Protein AF-A0A6L2KYE9-F1 (afdb_monomer_lite)

Organism: Tanacetum cinerariifolium (NCBI:txid118510)

Foldseek 3Di:
DDDDDDAQWDPAQAVVVVVVVVVPDPDPDDQWDPPPPPDDDDPPDQDPTFKAKQPFEDAPPDDADHSHCPRVDTWGWDPDDDDDDPDPPPKDKTKTKDWDDPVNCVRPVWTKIWIWMWIQDPVRDTDIDIDMDGPDPVPDDDHGDIDINGGTDDPDDD

Radius of gyration: 16.95 Å; chains: 1; bounding box: 44×28×52 Å

Sequence (158 aa):
MALNRRLEHVRKSSVWKLIDKFDGKSTDEHLMFDKMSKAIFNPPKPIRDGILIIFPQFSSLGPLQSHGFARNRFWTIEIDPTPFTPNVSNSIFVDLILKSTEEDLKIWPHRFEYRLRITLGPKGELMLTSRIINADTDGKLFTFTFTHHIYFSVSNIR

pLDDT: mean 72.92, std 22.35, range [28.08, 96.25]

Secondary structure (DSSP, 8-state):
----SS-S-B-SS-THHHHHHHH----S--SB--TTTT----TTSPP-SSEEEEBS--TTSSSSSTTBSGGGS-BEEESSPPP-SS--TT-EEEEEEEE--HHHHHHS---EEEEEEEEE-TTS-EEEEEEEEE--SS--------EEEE-B--S---

InterPro domains:
  IPR008183 Aldose 1-/Glucose-6-phosphate 1-epimerase [PF01263] (32-155)
  IPR011013 Galactose mutarotase-like domain superfamily [SSF74650] (37-157)
  IPR014718 Glycoside hydrolase-type carbohydrate-binding [G3DSA:2.70.98.10] (15-158)

Structure (mmCIF, N/CA/C/O backbone):
data_AF-A0A6L2KYE9-F1
#
_entry.id   AF-A0A6L2KYE9-F1
#
loop_
_atom_site.group_PDB
_atom_site.id
_atom_site.type_symbol
_atom_site.label_atom_id
_atom_site.label_alt_id
_atom_site.label_comp_id
_atom_site.label_asym_id
_atom_site.label_entity_id
_atom_site.label_seq_id
_atom_site.pdbx_PDB_ins_code
_atom_site.Cartn_x
_atom_site.Cartn_y
_atom_site.Cartn_z
_atom_site.occupancy
_atom_site.B_iso_or_equiv
_atom_site.auth_seq_id
_atom_site.auth_comp_id
_atom_site.auth_asym_id
_atom_site.auth_atom_id
_atom_site.pdbx_PDB_mo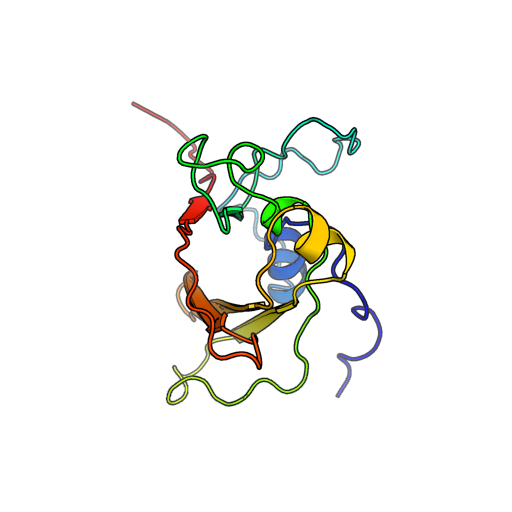del_num
ATOM 1 N N . MET A 1 1 ? 25.991 14.224 -8.720 1.00 32.50 1 MET A N 1
ATOM 2 C CA . MET A 1 1 ? 25.474 14.829 -7.472 1.00 32.50 1 MET A CA 1
ATOM 3 C C . MET A 1 1 ? 24.570 16.017 -7.820 1.00 32.50 1 MET A C 1
ATOM 5 O O . MET A 1 1 ? 24.990 17.154 -7.689 1.00 32.50 1 MET A O 1
ATOM 9 N N . ALA A 1 2 ? 23.359 15.757 -8.330 1.00 29.61 2 ALA A N 1
ATOM 10 C CA . ALA A 1 2 ? 22.326 16.777 -8.564 1.00 29.61 2 ALA A CA 1
ATOM 11 C C . ALA A 1 2 ? 20.965 16.097 -8.823 1.00 29.61 2 ALA A C 1
ATOM 13 O O . ALA A 1 2 ? 20.448 16.113 -9.931 1.00 29.61 2 ALA A O 1
ATOM 14 N N . LEU A 1 3 ? 20.409 15.438 -7.806 1.00 28.08 3 LEU A N 1
ATOM 15 C CA . LEU A 1 3 ? 19.025 14.954 -7.827 1.00 28.08 3 LEU A CA 1
ATOM 16 C C . LEU A 1 3 ? 18.430 15.174 -6.438 1.00 28.08 3 LEU A C 1
ATOM 18 O O . LEU A 1 3 ? 18.126 14.234 -5.717 1.00 28.08 3 LEU A O 1
ATOM 22 N N . ASN A 1 4 ? 18.383 16.426 -5.990 1.00 35.62 4 ASN A N 1
ATOM 23 C CA . ASN A 1 4 ? 17.739 16.723 -4.721 1.00 35.62 4 ASN A CA 1
ATOM 24 C C . ASN A 1 4 ? 17.061 18.090 -4.766 1.00 35.62 4 ASN A C 1
ATOM 26 O O . ASN A 1 4 ? 17.633 19.042 -5.294 1.00 35.62 4 ASN A O 1
ATOM 30 N N . ARG A 1 5 ? 15.864 18.154 -4.169 1.00 32.34 5 ARG A N 1
ATOM 31 C CA . ARG A 1 5 ? 14.859 19.241 -4.169 1.00 32.34 5 ARG A CA 1
ATOM 32 C C . ARG A 1 5 ? 13.826 19.200 -5.301 1.00 32.34 5 ARG A C 1
ATOM 34 O O . ARG A 1 5 ? 13.882 20.028 -6.205 1.00 32.34 5 ARG A O 1
ATOM 41 N N . ARG A 1 6 ? 12.814 18.319 -5.189 1.00 33.16 6 ARG A N 1
ATOM 42 C CA . ARG A 1 6 ? 11.402 18.664 -5.526 1.00 33.16 6 ARG A CA 1
ATOM 43 C C . ARG A 1 6 ? 10.321 17.605 -5.226 1.00 33.16 6 ARG A C 1
ATOM 45 O O . ARG A 1 6 ? 9.237 17.694 -5.798 1.00 33.16 6 ARG A O 1
ATOM 52 N N . LEU A 1 7 ? 10.550 16.623 -4.351 1.00 38.91 7 LEU A N 1
ATOM 53 C CA . LEU A 1 7 ? 9.584 15.534 -4.121 1.00 38.91 7 LEU A CA 1
ATOM 54 C C . LEU A 1 7 ? 9.297 15.292 -2.632 1.00 38.91 7 LEU A C 1
ATOM 56 O O . LEU A 1 7 ? 9.389 14.169 -2.163 1.00 38.91 7 LEU A O 1
ATOM 60 N N . GLU A 1 8 ? 8.939 16.330 -1.871 1.00 37.00 8 GLU A N 1
ATOM 61 C CA . GLU A 1 8 ? 8.580 16.126 -0.455 1.00 37.00 8 GLU A CA 1
ATOM 62 C C . GLU A 1 8 ? 7.177 15.525 -0.265 1.00 37.00 8 GLU A C 1
ATOM 64 O O . GLU A 1 8 ? 6.891 14.962 0.783 1.00 37.00 8 GLU A O 1
ATOM 69 N N . HIS A 1 9 ? 6.293 15.591 -1.269 1.00 39.75 9 HIS A N 1
ATOM 70 C CA . HIS A 1 9 ? 4.934 15.043 -1.182 1.00 39.75 9 HIS A CA 1
ATOM 71 C C . HIS A 1 9 ? 4.463 14.524 -2.551 1.00 39.75 9 HIS A C 1
ATOM 73 O O . HIS A 1 9 ? 4.284 15.304 -3.492 1.00 39.75 9 HIS A O 1
ATOM 79 N N . VAL A 1 10 ? 4.212 13.215 -2.683 1.00 45.06 10 VAL A N 1
ATOM 80 C CA . VAL A 1 10 ? 3.608 12.647 -3.901 1.00 45.06 10 VAL A CA 1
ATOM 81 C C . VAL A 1 10 ? 2.100 12.849 -3.844 1.00 45.06 10 VAL A C 1
ATOM 83 O O . VAL A 1 10 ? 1.354 12.144 -3.164 1.00 45.06 10 VAL A O 1
ATOM 86 N N . ARG A 1 11 ? 1.626 13.862 -4.572 1.00 39.81 11 ARG A N 1
ATOM 87 C CA . ARG A 1 11 ? 0.200 14.173 -4.662 1.00 39.81 11 ARG A CA 1
ATOM 88 C C . ARG A 1 11 ? -0.484 13.237 -5.675 1.00 39.81 11 ARG A C 1
ATOM 90 O O . ARG A 1 11 ? -0.372 13.450 -6.876 1.00 39.81 11 ARG A O 1
ATOM 97 N N . LYS A 1 12 ? -1.285 12.306 -5.133 1.00 41.59 12 LYS A N 1
ATOM 98 C CA . LYS A 1 12 ? -2.374 11.506 -5.746 1.00 41.59 12 LYS A CA 1
ATOM 99 C C . LYS A 1 12 ? -1.965 10.328 -6.635 1.00 41.59 12 LYS A C 1
ATOM 101 O O . LYS A 1 12 ? -1.525 10.553 -7.752 1.00 41.59 12 LYS A O 1
ATOM 106 N N . SER A 1 13 ? -2.223 9.121 -6.108 1.00 41.56 13 SER A N 1
ATOM 107 C CA . SER A 1 13 ? -2.579 7.788 -6.670 1.00 41.56 13 SER A CA 1
ATOM 108 C C . SER A 1 13 ? -2.185 7.347 -8.088 1.00 41.56 13 SER A C 1
ATOM 110 O O . SER A 1 13 ? -2.545 6.246 -8.487 1.00 41.56 13 SER A O 1
ATOM 112 N N . SER A 1 14 ? -1.501 8.158 -8.876 1.00 50.09 14 SER A N 1
ATOM 113 C CA . SER A 1 14 ? -1.003 7.803 -10.195 1.00 50.09 14 SER A CA 1
ATOM 114 C C . SER A 1 14 ? 0.479 7.549 -10.001 1.00 50.09 14 SER A C 1
ATOM 116 O O . SER A 1 14 ? 1.293 8.454 -10.165 1.00 50.09 14 SER A O 1
ATOM 118 N N . VAL A 1 15 ? 0.817 6.325 -9.596 1.00 52.97 15 VAL A N 1
ATOM 119 C CA . VAL A 1 15 ? 2.204 5.830 -9.542 1.00 52.97 15 VAL A CA 1
ATOM 120 C C . VAL A 1 15 ? 2.977 6.194 -10.831 1.00 52.97 15 VAL A C 1
ATOM 122 O O . VAL A 1 15 ? 4.165 6.491 -10.782 1.00 52.97 15 VAL A O 1
ATOM 125 N N . TRP A 1 16 ? 2.268 6.325 -11.956 1.00 49.44 16 TRP A N 1
ATOM 126 C CA . TRP A 1 16 ? 2.760 6.771 -13.264 1.00 49.44 16 TRP A CA 1
ATOM 127 C C . TRP A 1 16 ? 3.345 8.177 -13.330 1.00 49.44 16 TRP A C 1
ATOM 129 O O . TRP A 1 16 ? 4.424 8.337 -13.882 1.00 49.44 16 TRP A O 1
ATOM 139 N N . LYS A 1 17 ? 2.754 9.178 -12.659 1.00 46.91 17 LYS A N 1
ATOM 140 C CA . LYS A 1 17 ? 3.366 10.525 -12.601 1.00 46.91 17 LYS A CA 1
ATOM 141 C C . LYS A 1 17 ? 4.740 10.516 -11.923 1.00 46.91 17 LYS A C 1
ATOM 143 O O . LYS A 1 17 ? 5.476 11.501 -12.008 1.00 46.91 17 LYS A O 1
ATOM 148 N N . LEU A 1 18 ? 5.034 9.450 -11.176 1.00 49.44 18 LEU A N 1
ATOM 149 C CA . LEU A 1 18 ? 6.335 9.189 -10.587 1.00 49.44 18 LEU A CA 1
ATOM 150 C C . LEU A 1 18 ? 7.260 8.496 -11.594 1.00 49.44 18 LEU A C 1
ATOM 152 O O . LEU A 1 18 ? 8.380 8.961 -11.762 1.00 49.44 18 LEU A O 1
ATOM 156 N N . ILE A 1 19 ? 6.781 7.457 -12.287 1.00 49.47 19 ILE A N 1
ATOM 157 C CA . ILE A 1 19 ? 7.534 6.704 -13.307 1.00 49.47 19 ILE A CA 1
ATOM 158 C C . ILE A 1 19 ? 8.000 7.608 -14.462 1.00 49.47 19 ILE A C 1
ATOM 160 O O . ILE A 1 19 ? 9.190 7.607 -14.764 1.00 49.47 19 ILE A O 1
ATOM 164 N N . ASP A 1 20 ? 7.135 8.468 -15.012 1.00 45.56 20 ASP A N 1
ATOM 165 C CA . ASP A 1 20 ? 7.506 9.377 -16.118 1.00 45.56 20 ASP A CA 1
ATOM 166 C C . ASP A 1 20 ? 8.624 10.356 -15.725 1.00 45.56 20 ASP A C 1
ATOM 168 O O . ASP A 1 20 ? 9.431 10.788 -16.546 1.00 45.56 20 ASP A O 1
ATOM 172 N N . LYS A 1 21 ? 8.701 10.712 -14.435 1.00 45.84 21 LYS A N 1
ATOM 173 C CA . LYS A 1 21 ? 9.784 11.553 -13.905 1.00 45.84 21 LYS A CA 1
ATOM 174 C C . LYS A 1 21 ? 11.099 10.796 -13.730 1.00 45.84 21 LYS A C 1
ATOM 176 O O . LYS A 1 21 ? 12.136 11.453 -13.672 1.00 45.84 21 LYS A O 1
ATOM 181 N N . PHE A 1 22 ? 11.062 9.470 -13.606 1.00 43.75 22 PHE A N 1
ATOM 182 C CA . PHE A 1 22 ? 12.252 8.630 -13.467 1.00 43.75 22 PHE A CA 1
ATOM 183 C C . PHE A 1 22 ? 12.873 8.252 -14.818 1.00 43.75 22 PHE A C 1
ATOM 185 O O . PHE A 1 22 ? 14.095 8.144 -14.881 1.00 43.75 22 PHE A O 1
ATOM 192 N N . ASP A 1 23 ? 12.081 8.089 -15.882 1.00 44.44 23 ASP A N 1
ATOM 193 C CA . ASP A 1 23 ? 12.589 7.604 -17.178 1.00 44.44 23 ASP A CA 1
ATOM 194 C C . ASP A 1 23 ? 13.377 8.671 -17.969 1.00 44.44 23 ASP A C 1
ATOM 196 O O . ASP A 1 23 ? 14.281 8.357 -18.740 1.00 44.44 23 ASP A O 1
ATOM 200 N N . GLY A 1 24 ? 13.105 9.968 -17.766 1.00 41.59 24 GLY A N 1
ATOM 201 C CA . GLY A 1 24 ? 13.886 11.063 -18.374 1.00 41.59 24 GLY A CA 1
ATOM 202 C C . GLY A 1 24 ? 13.920 11.082 -19.915 1.00 41.59 24 GLY A C 1
ATOM 203 O O . GLY A 1 24 ? 14.571 11.949 -20.501 1.00 41.59 24 GLY A O 1
ATOM 204 N N . LYS A 1 25 ? 13.217 10.159 -20.576 1.00 37.91 25 LYS A N 1
ATOM 205 C CA . LYS A 1 25 ? 13.086 10.021 -22.021 1.00 37.91 25 LYS A CA 1
ATOM 206 C C . LYS A 1 25 ? 11.605 10.023 -22.372 1.00 37.91 25 LYS A C 1
ATOM 208 O O . LYS A 1 25 ? 10.869 9.118 -22.011 1.00 37.91 25 LYS A O 1
ATOM 213 N N . SER A 1 26 ? 11.174 11.042 -23.111 1.00 39.47 26 SER A N 1
ATOM 214 C CA . SER A 1 26 ? 9.925 10.970 -23.863 1.00 39.47 26 SER A CA 1
ATOM 215 C C . SER A 1 26 ? 10.157 10.059 -25.069 1.00 39.47 26 SER A C 1
ATOM 217 O O . SER A 1 26 ? 10.585 10.516 -26.130 1.00 39.47 26 SER A O 1
ATOM 219 N N . THR A 1 27 ? 9.959 8.759 -24.903 1.00 33.72 27 THR A N 1
ATOM 220 C CA . THR A 1 27 ? 9.758 7.862 -26.043 1.00 33.72 27 THR A CA 1
ATOM 221 C C . THR A 1 27 ? 8.279 7.522 -26.101 1.00 33.72 27 THR A C 1
ATOM 223 O O . THR A 1 27 ? 7.715 7.097 -25.100 1.00 33.72 27 THR A O 1
ATOM 226 N N . ASP A 1 28 ? 7.660 7.757 -27.259 1.00 36.97 28 ASP A N 1
ATOM 227 C CA . ASP A 1 28 ? 6.210 7.780 -27.521 1.00 36.97 28 ASP A CA 1
ATOM 228 C C . ASP A 1 28 ? 5.447 6.450 -27.289 1.00 36.97 28 ASP A C 1
ATOM 230 O O . ASP A 1 28 ? 4.304 6.299 -27.721 1.00 36.97 28 ASP A O 1
ATOM 234 N N . GLU A 1 29 ? 6.018 5.483 -26.568 1.00 36.34 29 GLU A N 1
ATOM 235 C CA . GLU A 1 29 ? 5.380 4.212 -26.214 1.00 36.34 29 GLU A CA 1
ATOM 236 C C . GLU A 1 29 ? 4.861 4.248 -24.769 1.00 36.34 29 GLU A C 1
ATOM 238 O O . GLU A 1 29 ? 5.503 3.796 -23.823 1.00 36.34 29 GLU A O 1
ATOM 243 N N . HIS A 1 30 ? 3.659 4.797 -24.588 1.00 44.81 30 HIS A N 1
ATOM 244 C CA . HIS A 1 30 ? 3.006 4.827 -23.280 1.00 44.81 30 HIS A CA 1
ATOM 245 C C . HIS A 1 30 ? 2.398 3.452 -22.957 1.00 44.81 30 HIS A C 1
AT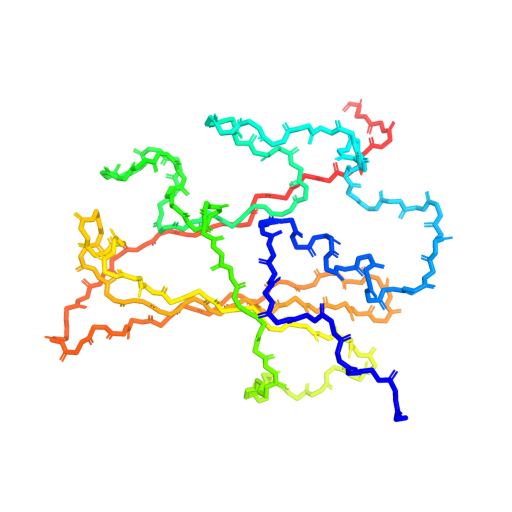OM 247 O O . HIS A 1 30 ? 1.372 3.057 -23.519 1.00 44.81 30 HIS A O 1
ATOM 253 N N . LEU A 1 31 ? 3.018 2.726 -22.018 1.00 41.81 31 LEU A N 1
ATOM 254 C CA . LEU A 1 31 ? 2.540 1.429 -21.506 1.00 41.81 31 LEU A CA 1
ATOM 255 C C . LEU A 1 31 ? 1.151 1.519 -20.839 1.00 41.81 31 LEU A C 1
ATOM 257 O O . LEU A 1 31 ? 0.432 0.520 -20.748 1.00 41.81 31 LEU A O 1
ATOM 261 N N . MET A 1 32 ? 0.747 2.706 -20.374 1.00 47.00 32 MET A N 1
ATOM 262 C CA . MET A 1 32 ? -0.528 2.957 -19.688 1.00 47.00 32 MET A CA 1
ATOM 263 C C . MET A 1 32 ? -1.191 4.239 -20.216 1.00 47.00 32 MET A C 1
ATOM 265 O O . MET A 1 32 ? -0.552 5.024 -20.909 1.00 47.00 32 MET A O 1
ATOM 269 N N . PHE A 1 33 ? -2.501 4.400 -19.999 1.00 38.56 33 PHE A N 1
ATOM 270 C CA . PHE A 1 33 ? -3.270 5.485 -20.618 1.00 38.56 33 PHE A CA 1
ATOM 271 C C . PHE A 1 33 ? -2.715 6.873 -20.245 1.00 38.56 33 PHE A C 1
ATOM 273 O O . PHE A 1 33 ? -2.461 7.178 -19.089 1.00 38.56 33 PHE A O 1
ATOM 280 N N . ASP A 1 34 ? -2.571 7.735 -21.254 1.00 41.84 34 ASP A N 1
ATOM 281 C CA . ASP A 1 34 ? -1.981 9.076 -21.114 1.00 41.84 34 ASP A CA 1
ATOM 282 C C . ASP A 1 34 ? -3.037 10.202 -21.233 1.00 41.84 34 ASP A C 1
ATOM 284 O O . ASP A 1 34 ? -2.774 11.403 -21.332 1.00 41.84 34 ASP A O 1
ATOM 288 N N . LYS A 1 35 ? -4.323 9.824 -21.228 1.00 35.72 35 LYS A N 1
ATOM 289 C CA . LYS A 1 35 ? -5.441 10.696 -21.635 1.00 35.72 35 LYS A CA 1
ATOM 290 C C . LYS A 1 35 ? -5.878 11.707 -20.562 1.00 35.72 35 LYS A C 1
ATOM 292 O O . LYS A 1 35 ? -6.941 12.318 -20.676 1.00 35.72 35 LYS A O 1
ATOM 297 N N . MET A 1 36 ? -5.073 11.907 -19.520 1.00 44.19 36 MET A N 1
ATOM 298 C CA . MET A 1 36 ? -5.437 12.663 -18.319 1.00 44.19 36 MET A CA 1
ATOM 299 C C . MET A 1 36 ? -4.517 13.864 -18.037 1.00 44.19 36 MET A C 1
ATOM 301 O O . MET A 1 36 ? -4.601 14.452 -16.959 1.00 44.19 36 MET A O 1
ATOM 305 N N . SER A 1 37 ? -3.694 14.317 -18.989 1.00 37.72 37 SER A N 1
ATOM 306 C CA . SER A 1 37 ? -2.994 15.613 -18.864 1.00 37.72 37 SER A CA 1
ATOM 307 C C . SER A 1 37 ? -3.956 16.820 -18.826 1.00 37.72 37 SER A C 1
ATOM 309 O O . SER A 1 37 ? -3.553 17.923 -18.458 1.00 37.72 37 SER A O 1
ATOM 311 N N . LYS A 1 38 ? -5.250 16.611 -19.130 1.00 37.44 38 LYS A N 1
ATOM 312 C CA . LYS A 1 38 ? -6.310 17.642 -19.136 1.00 37.44 38 LYS A CA 1
ATOM 313 C C . LYS A 1 38 ? -7.491 17.397 -18.188 1.00 37.44 38 LYS A C 1
ATOM 315 O O . LYS A 1 38 ? -8.384 18.240 -18.126 1.00 37.44 38 LYS A O 1
ATOM 320 N N . ALA A 1 39 ? -7.553 16.284 -17.454 1.00 34.25 39 ALA A N 1
ATOM 321 C CA . ALA A 1 39 ? -8.730 16.021 -16.626 1.00 34.25 39 ALA A CA 1
ATOM 322 C C . ALA A 1 39 ? -8.610 16.680 -15.248 1.00 34.25 39 ALA A C 1
ATOM 324 O O . ALA A 1 39 ? -7.750 16.349 -14.429 1.00 34.25 39 ALA A O 1
ATOM 325 N N . ILE A 1 40 ? -9.525 17.608 -14.991 1.00 39.25 40 ILE A N 1
ATOM 326 C CA . ILE A 1 40 ? -9.716 18.245 -13.694 1.00 39.25 40 ILE A CA 1
ATOM 327 C C . ILE A 1 40 ? -10.142 17.169 -12.688 1.00 39.25 40 ILE A C 1
ATOM 329 O O . ILE A 1 40 ? -11.142 16.473 -12.873 1.00 39.25 40 ILE A O 1
ATOM 333 N N . PHE A 1 41 ? -9.369 17.028 -11.610 1.00 43.50 41 PHE A N 1
ATOM 334 C CA . PHE A 1 41 ? -9.717 16.183 -10.472 1.00 43.50 41 PHE A CA 1
ATOM 335 C C . PHE A 1 41 ? -10.968 16.750 -9.787 1.00 43.50 41 PHE A C 1
ATOM 337 O O . PHE A 1 41 ? -10.861 17.688 -9.002 1.00 43.50 41 PHE A O 1
ATOM 344 N N . ASN A 1 42 ? -12.131 16.164 -10.069 1.00 44.62 42 ASN A N 1
ATOM 345 C CA . ASN A 1 42 ? -13.371 16.418 -9.340 1.00 44.62 42 ASN A CA 1
ATOM 346 C C . ASN A 1 42 ? -13.721 15.177 -8.501 1.00 44.62 42 ASN A C 1
ATOM 348 O O . ASN A 1 42 ? -14.315 14.229 -9.032 1.00 44.62 42 ASN A O 1
ATOM 352 N N . PRO A 1 43 ? -13.356 15.135 -7.202 1.00 45.25 43 PRO A N 1
ATOM 353 C CA . PRO A 1 43 ? -13.923 14.134 -6.308 1.00 45.25 43 PRO A CA 1
ATOM 354 C C . PRO A 1 43 ? -15.457 14.293 -6.334 1.00 45.25 43 PRO A C 1
ATOM 356 O O . PRO A 1 43 ? -15.937 15.424 -6.421 1.00 45.25 43 PRO A O 1
ATOM 359 N N . PRO A 1 44 ? -16.240 13.197 -6.333 1.00 46.59 44 PRO A N 1
ATOM 360 C CA . PRO A 1 44 ? -15.894 11.848 -5.873 1.00 46.59 44 PRO A CA 1
ATOM 361 C C . PRO A 1 44 ? -15.568 10.824 -6.983 1.00 46.59 44 PRO A C 1
ATOM 363 O O . PRO A 1 44 ? -15.596 9.623 -6.720 1.00 46.59 44 PRO A O 1
ATOM 366 N N . LYS A 1 45 ? -15.290 11.237 -8.230 1.00 47.84 45 LYS A N 1
ATOM 367 C CA . LYS A 1 45 ? -15.100 10.271 -9.330 1.00 47.84 45 LYS A CA 1
ATOM 368 C C . LYS A 1 45 ? -13.750 9.536 -9.217 1.00 47.84 45 LYS A C 1
ATOM 370 O O . LYS A 1 45 ? -12.712 10.199 -9.223 1.00 47.84 45 LYS A O 1
ATOM 375 N N . PRO A 1 46 ? -13.731 8.189 -9.140 1.00 50.50 46 PRO A N 1
ATOM 376 C CA . PRO A 1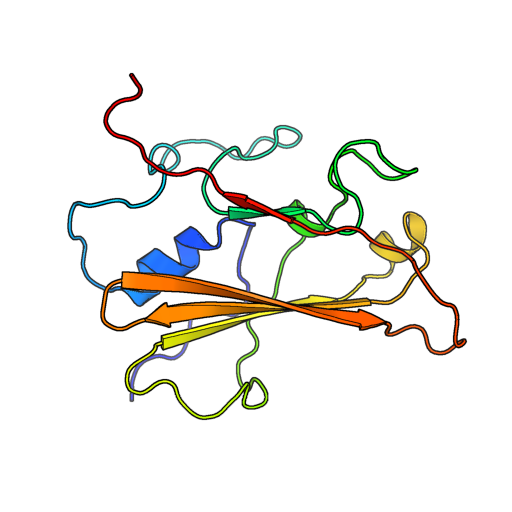 46 ? -12.486 7.430 -9.099 1.00 50.50 46 PRO A CA 1
ATOM 377 C C . PRO A 1 46 ? -11.726 7.565 -10.424 1.00 50.50 46 PRO A C 1
ATOM 379 O O . PRO A 1 46 ? -12.314 7.467 -11.503 1.00 50.50 46 PRO A O 1
ATOM 382 N N . ILE A 1 47 ? -10.414 7.781 -10.326 1.00 56.84 47 ILE A N 1
ATOM 383 C CA . ILE A 1 47 ? -9.487 7.797 -11.464 1.00 56.84 47 ILE A CA 1
ATOM 384 C C . ILE A 1 47 ? -9.453 6.380 -12.056 1.00 56.84 47 ILE A C 1
ATOM 386 O O . ILE A 1 47 ? -9.314 5.423 -11.303 1.00 56.84 47 ILE A O 1
ATOM 390 N N . ARG A 1 48 ? -9.621 6.238 -13.376 1.00 64.75 48 ARG A N 1
ATOM 391 C CA . ARG A 1 48 ? -9.580 4.951 -14.104 1.00 64.75 48 ARG A CA 1
ATOM 392 C C . ARG A 1 48 ? -8.360 4.887 -15.013 1.00 64.75 48 ARG A C 1
ATOM 394 O O . ARG A 1 48 ? -8.481 4.701 -16.216 1.00 64.75 48 ARG A O 1
ATOM 401 N N . ASP A 1 49 ? -7.213 5.168 -14.426 1.00 62.94 49 ASP A N 1
ATOM 402 C CA . ASP A 1 49 ? -5.964 5.287 -15.150 1.00 62.94 49 ASP A CA 1
ATOM 403 C C . ASP A 1 49 ? -4.813 4.853 -14.244 1.00 62.94 49 ASP A C 1
ATOM 405 O O . ASP A 1 49 ? -4.905 4.951 -13.013 1.00 62.94 49 ASP A O 1
ATOM 409 N N . GLY A 1 50 ? -3.750 4.347 -14.853 1.00 75.62 50 GLY A N 1
ATOM 410 C CA . GLY A 1 50 ? -2.570 3.881 -14.163 1.00 75.62 50 GLY A CA 1
ATOM 411 C C . GLY A 1 50 ? -2.809 2.661 -13.272 1.00 75.62 50 GLY A C 1
ATOM 412 O O . GLY A 1 50 ? -3.513 1.718 -13.637 1.00 75.62 50 GLY A O 1
ATOM 413 N N . ILE A 1 51 ? -2.182 2.668 -12.093 1.00 82.94 51 ILE A N 1
ATOM 414 C CA . ILE A 1 51 ? -2.258 1.588 -11.101 1.00 82.94 51 ILE A CA 1
ATOM 415 C C . ILE A 1 51 ? -2.981 2.121 -9.870 1.00 82.94 51 ILE A C 1
ATOM 417 O O . ILE A 1 51 ? -2.447 2.965 -9.150 1.00 82.94 51 ILE A O 1
ATOM 421 N N . LEU A 1 52 ? -4.187 1.616 -9.607 1.00 86.81 52 LEU A N 1
ATOM 422 C CA . LEU A 1 52 ? -4.909 1.931 -8.376 1.00 86.81 52 LEU A CA 1
ATOM 423 C C . LEU A 1 52 ? -4.610 0.885 -7.307 1.00 86.81 52 LEU A C 1
ATOM 425 O O . LEU A 1 52 ? -4.737 -0.316 -7.550 1.00 86.81 52 LEU A O 1
ATOM 429 N N . ILE A 1 53 ? -4.290 1.353 -6.103 1.00 91.19 53 ILE A N 1
ATOM 430 C CA . ILE A 1 53 ? -4.079 0.490 -4.940 1.00 91.19 53 ILE A CA 1
ATOM 431 C C . ILE A 1 53 ? -5.399 0.307 -4.198 1.00 91.19 53 ILE A C 1
ATOM 433 O O . ILE A 1 53 ? -5.969 1.258 -3.656 1.00 91.19 53 ILE A O 1
ATOM 437 N N . ILE A 1 54 ? -5.894 -0.926 -4.190 1.00 93.94 54 ILE A N 1
ATOM 438 C CA . ILE A 1 54 ? -7.129 -1.316 -3.517 1.00 93.94 54 ILE A CA 1
ATOM 439 C C . ILE A 1 54 ? -6.744 -1.945 -2.185 1.00 93.94 54 ILE A C 1
ATOM 441 O O . ILE A 1 54 ? -6.099 -2.987 -2.173 1.00 93.94 54 ILE A O 1
ATOM 445 N N . PHE A 1 55 ? -7.102 -1.291 -1.082 1.00 96.06 55 PHE A N 1
ATOM 446 C CA . PHE A 1 55 ? -6.820 -1.734 0.285 1.00 96.06 55 PHE A CA 1
ATOM 447 C C . PHE A 1 55 ? -7.675 -0.920 1.276 1.00 96.06 55 PHE A C 1
ATOM 449 O O . PHE A 1 55 ? -7.909 0.275 1.031 1.00 96.06 55 PHE A O 1
ATOM 456 N N . PRO A 1 56 ? -8.145 -1.515 2.388 1.00 96.19 56 PRO A N 1
ATOM 457 C CA . PRO A 1 56 ? -7.994 -2.920 2.810 1.00 96.19 56 PRO A CA 1
ATOM 458 C C . PRO A 1 56 ? -9.134 -3.836 2.334 1.00 96.19 56 PRO A C 1
ATOM 460 O O . PRO A 1 56 ? -9.263 -4.971 2.788 1.00 96.19 56 PRO A O 1
ATOM 463 N N . GLN A 1 57 ? -9.991 -3.350 1.437 1.00 95.50 57 GLN A N 1
ATOM 464 C CA . GLN A 1 57 ? -11.173 -4.068 0.976 1.00 95.50 57 GLN A CA 1
ATOM 465 C C . GLN A 1 57 ? -11.267 -4.044 -0.546 1.00 95.50 57 GLN A C 1
ATOM 467 O O . GLN A 1 57 ? -11.167 -2.981 -1.152 1.00 95.50 57 GLN A O 1
ATOM 472 N N . PHE A 1 58 ? -11.523 -5.192 -1.163 1.00 93.62 58 PHE A N 1
ATOM 473 C CA . PHE A 1 58 ? -11.889 -5.300 -2.565 1.00 93.62 58 PHE A CA 1
ATOM 474 C C . PHE A 1 58 ? -13.403 -5.178 -2.733 1.00 93.62 58 PHE A C 1
ATOM 476 O O . PHE A 1 58 ? -14.168 -5.834 -2.026 1.00 93.62 58 PHE A O 1
ATOM 483 N N . SER A 1 59 ? -13.834 -4.363 -3.701 1.00 91.50 59 SER A N 1
ATOM 484 C CA . SER A 1 59 ? -15.253 -4.145 -3.998 1.00 91.50 59 SER A CA 1
ATOM 485 C C . SER A 1 59 ? -16.046 -3.830 -2.714 1.00 91.50 59 SER A C 1
ATOM 487 O O . SER A 1 59 ? -15.535 -3.173 -1.801 1.00 91.50 59 SER A O 1
ATOM 489 N N . SER A 1 60 ? -17.282 -4.303 -2.621 1.00 91.50 60 SER A N 1
ATOM 490 C CA . SER A 1 60 ? -18.155 -4.225 -1.451 1.00 91.50 60 SER A CA 1
ATOM 491 C C . SER A 1 60 ? -18.089 -5.478 -0.561 1.00 91.50 60 SER A C 1
ATOM 493 O O . SER A 1 60 ? -19.097 -5.845 0.031 1.00 91.50 60 SER A O 1
ATOM 495 N N . LEU A 1 61 ? -16.937 -6.165 -0.476 1.00 90.12 61 LEU A N 1
ATOM 496 C CA . LEU A 1 61 ? -16.796 -7.399 0.325 1.00 90.12 61 LEU A CA 1
ATOM 497 C C . LEU A 1 61 ? -16.790 -7.178 1.850 1.00 90.12 61 LEU A C 1
ATOM 499 O O . LEU A 1 61 ? -16.679 -8.136 2.608 1.00 90.12 61 LEU A O 1
ATOM 503 N N . GLY A 1 62 ? -16.898 -5.939 2.316 1.00 89.81 62 GLY A N 1
ATOM 504 C CA . GLY A 1 62 ? -16.915 -5.605 3.735 1.00 89.81 62 GLY A CA 1
ATOM 505 C C . GLY A 1 62 ? -17.540 -4.231 3.998 1.00 89.81 62 GLY A C 1
ATOM 506 O O . GLY A 1 62 ? -18.143 -3.640 3.096 1.00 89.81 62 GLY A O 1
ATOM 507 N N . PRO A 1 63 ? -17.397 -3.703 5.224 1.00 90.44 63 PRO A N 1
ATOM 508 C CA . PRO A 1 63 ? -18.143 -2.533 5.689 1.00 90.44 63 PRO A CA 1
ATOM 509 C C . PRO A 1 63 ? -17.611 -1.195 5.158 1.00 90.44 63 PRO A C 1
ATOM 511 O O . PRO A 1 63 ? -18.239 -0.158 5.365 1.00 90.44 63 PRO A O 1
ATOM 514 N N . LEU A 1 64 ? -16.447 -1.184 4.507 1.00 93.00 64 LEU A N 1
ATOM 515 C CA . LEU A 1 64 ? -15.840 0.044 4.005 1.00 93.00 64 LEU A CA 1
ATOM 516 C C . LEU A 1 64 ? -16.463 0.471 2.674 1.00 93.00 64 LEU A C 1
ATOM 518 O O . LEU A 1 64 ? -17.092 -0.320 1.966 1.00 93.00 64 LEU A O 1
ATOM 522 N N . GLN A 1 65 ? -16.213 1.728 2.288 1.00 89.88 65 GLN A N 1
ATOM 523 C CA . GLN A 1 65 ? -16.473 2.184 0.923 1.00 89.88 65 GLN A CA 1
ATOM 524 C C . GLN A 1 65 ? -15.854 1.203 -0.083 1.00 89.88 65 GLN A C 1
ATOM 526 O O . GLN A 1 65 ? -14.762 0.675 0.142 1.00 89.88 65 GLN A O 1
ATOM 531 N N . SER A 1 66 ? -16.545 0.987 -1.207 1.00 91.56 66 SER A N 1
ATOM 532 C CA . SER A 1 66 ? -16.078 0.077 -2.251 1.00 91.56 66 SER A CA 1
ATOM 533 C C . SER A 1 66 ? -14.615 0.340 -2.621 1.00 91.56 66 SER A C 1
ATOM 535 O O . SER A 1 66 ? -14.239 1.484 -2.900 1.00 91.56 66 SER A O 1
ATOM 537 N N . HIS A 1 67 ? -13.822 -0.736 -2.641 1.00 92.75 67 HIS A N 1
ATOM 538 C CA . HIS A 1 67 ? -12.372 -0.748 -2.871 1.00 92.75 67 HIS A CA 1
ATOM 539 C C . HIS A 1 67 ? -11.501 -0.100 -1.775 1.00 92.75 67 HIS A C 1
ATOM 541 O O . HIS A 1 67 ? -10.336 0.239 -2.016 1.00 92.75 67 HIS A O 1
ATOM 547 N N . GLY A 1 68 ? -12.054 0.079 -0.576 1.00 93.44 68 GLY A N 1
ATOM 548 C CA . GLY A 1 68 ? -11.351 0.678 0.546 1.00 93.44 68 GLY A CA 1
ATOM 549 C C . GLY A 1 68 ? -10.952 2.127 0.271 1.00 93.44 68 GLY A C 1
ATOM 550 O O . GLY A 1 68 ? -11.585 2.846 -0.508 1.00 93.44 68 GLY A O 1
ATOM 551 N N . PHE A 1 69 ? -9.891 2.573 0.936 1.00 92.12 69 PHE A N 1
ATOM 552 C CA . PHE A 1 69 ? -9.524 3.987 0.978 1.00 92.12 69 PHE A CA 1
ATOM 553 C C . PHE A 1 69 ? -8.091 4.281 0.529 1.00 92.12 69 PHE A C 1
ATOM 555 O O . PHE A 1 69 ? -7.802 5.442 0.254 1.00 92.12 69 PHE A O 1
ATOM 562 N N . ALA A 1 70 ? -7.208 3.286 0.373 1.00 92.44 70 ALA A N 1
ATOM 563 C CA . ALA A 1 70 ? -5.795 3.523 0.044 1.00 92.44 70 ALA A CA 1
ATOM 564 C C . ALA A 1 70 ? -5.578 4.345 -1.243 1.00 92.44 70 ALA A C 1
ATOM 566 O O . ALA A 1 70 ? -4.741 5.250 -1.268 1.00 92.44 70 ALA A O 1
ATOM 567 N N . ARG A 1 71 ? -6.388 4.113 -2.288 1.00 87.88 71 ARG A N 1
ATOM 568 C CA . ARG A 1 71 ? -6.394 4.910 -3.535 1.00 87.88 71 ARG A CA 1
ATOM 569 C C . ARG A 1 71 ? -6.748 6.392 -3.345 1.00 87.88 71 ARG A C 1
ATOM 571 O O . ARG A 1 71 ? -6.444 7.206 -4.208 1.00 87.88 71 ARG A O 1
ATOM 578 N N . ASN A 1 72 ? -7.395 6.734 -2.233 1.00 84.88 72 ASN A N 1
ATOM 579 C CA . ASN A 1 72 ? -7.846 8.084 -1.895 1.00 84.88 72 ASN A CA 1
ATOM 580 C C . ASN A 1 72 ? -6.921 8.772 -0.874 1.00 84.88 72 ASN A C 1
ATOM 582 O O . ASN A 1 72 ? -7.254 9.854 -0.386 1.00 84.88 72 ASN A O 1
ATOM 586 N N . ARG A 1 73 ? -5.788 8.154 -0.515 1.00 84.69 73 ARG A N 1
ATOM 587 C CA . ARG A 1 73 ? -4.811 8.693 0.440 1.00 84.69 73 ARG A CA 1
ATOM 588 C C . ARG A 1 73 ? -3.551 9.197 -0.253 1.00 84.69 73 ARG A C 1
ATOM 590 O O . ARG A 1 73 ? -3.246 8.832 -1.391 1.00 84.69 73 ARG A O 1
ATOM 597 N N . PHE A 1 74 ? -2.826 10.059 0.452 1.00 82.19 74 PHE A N 1
ATOM 598 C CA . PHE A 1 74 ? -1.477 10.448 0.066 1.00 82.19 74 PHE A CA 1
ATOM 599 C C . PHE A 1 74 ? -0.483 9.413 0.573 1.00 82.19 74 PHE A C 1
ATOM 601 O O . PHE A 1 74 ? -0.565 8.985 1.719 1.00 82.19 74 PHE A O 1
ATOM 608 N N . TRP A 1 75 ? 0.438 9.031 -0.303 1.00 88.06 75 TRP A N 1
ATOM 609 C CA . TRP A 1 75 ? 1.556 8.158 0.019 1.00 88.06 75 TRP A CA 1
ATOM 610 C C . TRP A 1 75 ? 2.815 9.014 0.086 1.00 88.06 75 TRP A C 1
ATOM 612 O O . TRP A 1 75 ? 2.962 9.970 -0.684 1.00 88.06 75 TRP A O 1
ATOM 622 N N . THR A 1 76 ? 3.717 8.682 0.997 1.00 87.31 76 THR A N 1
ATOM 623 C CA . THR A 1 76 ? 5.016 9.348 1.113 1.00 87.31 76 THR A CA 1
ATOM 624 C C . THR A 1 76 ? 6.086 8.509 0.424 1.00 87.31 76 THR A C 1
ATOM 626 O O . THR A 1 76 ? 5.971 7.287 0.377 1.00 87.31 76 THR A O 1
ATOM 629 N N . ILE A 1 77 ? 7.110 9.154 -0.137 1.00 86.38 77 ILE A N 1
ATOM 630 C CA . ILE A 1 77 ? 8.294 8.449 -0.644 1.00 86.38 77 ILE A CA 1
ATOM 631 C C . ILE A 1 77 ? 9.181 8.118 0.553 1.00 86.38 77 ILE A C 1
ATOM 633 O O . ILE A 1 77 ? 9.450 8.996 1.370 1.00 86.38 77 ILE A O 1
ATOM 637 N N . GLU A 1 78 ? 9.635 6.874 0.641 1.00 85.62 78 GLU A N 1
ATOM 638 C CA . GLU A 1 78 ? 10.675 6.469 1.581 1.00 85.62 78 GLU A CA 1
ATOM 639 C C . GLU A 1 78 ? 12.048 6.743 0.953 1.00 85.62 78 GLU A C 1
ATOM 641 O O . GLU A 1 78 ? 12.352 6.244 -0.131 1.00 85.62 78 GLU A O 1
ATOM 646 N N . ILE A 1 79 ? 12.850 7.587 1.607 1.00 79.81 79 ILE A N 1
ATOM 647 C CA . ILE A 1 79 ? 14.131 8.077 1.066 1.00 79.81 79 ILE A CA 1
ATOM 648 C C . ILE A 1 79 ? 15.264 7.098 1.383 1.00 79.81 79 ILE A C 1
ATOM 650 O O . ILE A 1 79 ? 16.193 6.971 0.588 1.00 79.81 79 ILE A O 1
ATOM 654 N N . ASP A 1 80 ? 15.166 6.386 2.507 1.00 79.12 80 ASP A N 1
ATOM 655 C CA . ASP A 1 80 ? 16.147 5.384 2.931 1.00 79.12 80 ASP A CA 1
ATOM 656 C C . ASP A 1 80 ? 15.457 4.041 3.219 1.00 79.12 80 ASP A C 1
ATOM 658 O O . ASP A 1 80 ? 15.287 3.620 4.370 1.00 79.12 80 ASP A O 1
ATOM 662 N N . PRO A 1 81 ? 14.946 3.372 2.172 1.00 78.31 81 PRO A N 1
ATOM 663 C CA . PRO A 1 81 ? 14.227 2.133 2.352 1.00 78.31 81 PRO A CA 1
ATOM 664 C C . PRO A 1 81 ? 15.202 1.013 2.700 1.00 78.31 81 PRO A C 1
ATOM 666 O O . PRO A 1 81 ? 16.223 0.807 2.044 1.00 78.31 81 PRO A O 1
ATOM 669 N N . THR A 1 82 ? 14.834 0.212 3.697 1.00 74.19 82 THR A N 1
ATOM 670 C CA . THR A 1 82 ? 15.585 -0.991 4.056 1.00 74.19 82 THR A CA 1
ATOM 671 C C . THR A 1 82 ? 15.781 -1.872 2.810 1.00 74.19 82 THR A C 1
ATOM 673 O O . THR A 1 82 ? 14.818 -2.058 2.053 1.00 74.19 82 THR A O 1
ATOM 676 N N . PRO A 1 83 ? 16.986 -2.424 2.565 1.00 69.31 83 PRO A N 1
ATOM 677 C CA . PRO A 1 83 ? 17.244 -3.240 1.384 1.00 69.31 83 PRO A CA 1
ATOM 678 C C . PRO A 1 83 ? 16.240 -4.390 1.274 1.00 69.31 83 PRO A C 1
ATOM 680 O O . PRO A 1 83 ? 16.083 -5.190 2.197 1.00 69.31 83 PRO A O 1
ATOM 683 N N . PHE A 1 84 ? 15.547 -4.466 0.141 1.00 62.75 84 PHE A N 1
ATOM 684 C CA . PHE A 1 84 ? 14.605 -5.536 -0.156 1.00 62.75 84 PHE A CA 1
ATOM 685 C C . PHE A 1 84 ? 15.265 -6.468 -1.167 1.00 62.75 84 PHE A C 1
ATOM 687 O O . PHE A 1 84 ? 15.356 -6.116 -2.340 1.00 62.75 84 PHE A O 1
ATOM 694 N N . THR A 1 85 ? 15.715 -7.644 -0.709 1.00 58.75 85 THR A N 1
ATOM 695 C CA . THR A 1 85 ? 16.377 -8.701 -1.511 1.00 58.75 85 THR A CA 1
ATOM 696 C C . THR A 1 85 ? 17.679 -8.253 -2.220 1.00 58.75 85 THR A C 1
ATOM 698 O O . THR A 1 85 ? 17.922 -7.056 -2.370 1.00 58.75 85 THR A O 1
ATOM 701 N N . PRO A 1 86 ? 18.603 -9.167 -2.587 1.00 52.22 86 PRO A N 1
ATOM 702 C CA . PRO A 1 86 ? 19.875 -8.753 -3.170 1.00 52.22 86 PRO A CA 1
ATOM 703 C C . PRO A 1 86 ? 19.641 -8.137 -4.551 1.00 52.22 86 PRO A C 1
ATOM 705 O O . PRO A 1 86 ? 18.891 -8.691 -5.351 1.00 52.22 86 PRO A O 1
ATOM 708 N N . ASN A 1 87 ? 20.275 -6.982 -4.781 1.00 53.66 87 ASN A N 1
ATOM 709 C CA . ASN A 1 87 ? 20.287 -6.203 -6.019 1.00 53.66 87 ASN A CA 1
ATOM 710 C C . ASN A 1 87 ? 19.999 -7.048 -7.268 1.00 53.66 87 ASN A C 1
ATOM 712 O O . ASN A 1 87 ? 20.871 -7.782 -7.737 1.00 53.66 87 ASN A O 1
ATOM 716 N N . VAL A 1 88 ? 18.817 -6.870 -7.863 1.00 57.06 88 VAL A N 1
ATOM 717 C CA . VAL A 1 88 ? 18.666 -7.152 -9.291 1.00 57.06 88 VAL A CA 1
ATOM 718 C C . VAL A 1 88 ? 19.502 -6.082 -9.983 1.00 57.06 88 VAL A C 1
ATOM 720 O O . VAL A 1 88 ? 19.166 -4.894 -9.918 1.00 57.06 88 VAL A O 1
ATOM 723 N N . SER A 1 89 ? 20.656 -6.481 -10.518 1.00 65.19 89 SER A N 1
ATOM 724 C CA . SER A 1 89 ? 21.612 -5.567 -11.139 1.00 65.19 89 SER A CA 1
ATOM 725 C C . SER A 1 89 ? 20.899 -4.660 -12.148 1.00 65.19 89 SER A C 1
ATOM 727 O O . SER A 1 89 ? 20.066 -5.108 -12.933 1.00 65.19 89 SER A O 1
ATOM 729 N N . ASN A 1 90 ? 21.208 -3.363 -12.092 1.00 68.56 90 ASN A N 1
ATOM 730 C CA . ASN A 1 90 ? 20.679 -2.322 -12.981 1.00 68.56 90 ASN A CA 1
ATOM 731 C C . ASN A 1 90 ? 19.160 -2.058 -12.912 1.00 68.56 90 ASN A C 1
ATOM 733 O O . ASN A 1 90 ? 18.615 -1.466 -13.840 1.00 68.56 90 ASN A O 1
ATOM 737 N N . SER A 1 91 ? 18.474 -2.445 -11.834 1.00 76.75 91 SER A N 1
ATOM 738 C CA . SER A 1 91 ? 17.090 -2.012 -11.596 1.00 76.75 91 SER A CA 1
ATOM 739 C C . SER A 1 91 ? 17.029 -0.663 -10.866 1.00 76.75 91 SER A C 1
ATOM 741 O O . SER A 1 91 ? 17.863 -0.374 -10.005 1.00 76.75 91 SER A O 1
ATOM 743 N N . ILE A 1 92 ? 16.036 0.167 -11.200 1.00 84.88 92 ILE A N 1
ATOM 744 C CA . ILE A 1 92 ? 15.694 1.372 -10.427 1.00 84.88 92 ILE A CA 1
ATOM 745 C C . ILE A 1 92 ? 14.407 1.116 -9.655 1.00 84.88 92 ILE A C 1
ATOM 747 O O . ILE A 1 92 ? 13.501 0.449 -10.155 1.00 84.88 92 ILE A O 1
ATOM 751 N N . PHE A 1 93 ? 14.314 1.635 -8.434 1.00 86.38 93 PHE A N 1
ATOM 752 C CA . PHE A 1 93 ? 13.120 1.462 -7.620 1.00 86.38 93 PHE A CA 1
ATOM 753 C C . PHE A 1 93 ? 12.770 2.715 -6.827 1.00 86.38 93 PHE A C 1
ATOM 755 O O . PHE A 1 93 ? 13.611 3.573 -6.560 1.00 86.38 93 PHE A O 1
ATOM 762 N N . VAL A 1 94 ? 11.502 2.786 -6.434 1.00 86.94 94 VAL A N 1
ATOM 763 C CA . VAL A 1 94 ? 10.967 3.776 -5.505 1.00 86.94 94 VAL A CA 1
ATOM 764 C C . VAL A 1 94 ? 10.062 3.079 -4.504 1.00 86.94 94 VAL A C 1
ATOM 766 O O . VAL A 1 94 ? 9.227 2.249 -4.870 1.00 86.94 94 VAL A O 1
ATOM 769 N N . ASP A 1 95 ? 10.235 3.418 -3.233 1.00 88.56 95 ASP A N 1
ATOM 770 C CA . ASP A 1 95 ? 9.404 2.921 -2.150 1.00 88.56 95 ASP A CA 1
ATOM 771 C C . ASP A 1 95 ? 8.393 3.986 -1.744 1.00 88.56 95 ASP A C 1
ATOM 773 O O . ASP A 1 95 ? 8.730 5.137 -1.466 1.00 88.56 95 ASP A O 1
ATOM 777 N N . LEU A 1 96 ? 7.131 3.580 -1.715 1.00 90.31 96 LEU A N 1
ATOM 778 C CA . LEU A 1 96 ? 6.014 4.375 -1.241 1.00 90.31 96 LEU A CA 1
ATOM 779 C C . LEU A 1 96 ? 5.496 3.779 0.058 1.00 90.31 96 LEU A C 1
ATOM 781 O O . LEU A 1 96 ? 5.402 2.560 0.195 1.00 90.31 96 LEU A O 1
ATOM 785 N N . ILE A 1 97 ? 5.103 4.633 0.993 1.00 93.50 97 ILE A N 1
ATOM 786 C CA . ILE A 1 97 ? 4.560 4.218 2.281 1.00 93.50 97 ILE A CA 1
ATOM 787 C C . ILE A 1 97 ? 3.255 4.953 2.589 1.00 93.50 97 ILE A C 1
ATOM 789 O O . ILE A 1 97 ? 3.127 6.164 2.397 1.00 93.50 97 ILE A O 1
ATOM 793 N N . LEU A 1 98 ? 2.274 4.186 3.054 1.00 94.25 98 LEU A N 1
ATOM 794 C CA . LEU A 1 98 ? 1.005 4.652 3.592 1.00 94.25 98 LEU A CA 1
ATOM 795 C C . LEU A 1 98 ? 0.866 4.120 5.017 1.00 94.25 98 LEU A C 1
ATOM 797 O O . LEU A 1 98 ? 0.833 2.910 5.233 1.00 94.25 98 LEU A O 1
ATOM 801 N N . LYS A 1 99 ? 0.766 5.032 5.982 1.00 95.31 99 LYS A N 1
ATOM 802 C CA . LYS A 1 99 ? 0.502 4.715 7.388 1.00 95.31 99 LYS A CA 1
ATOM 803 C C . LYS A 1 99 ? -0.933 5.099 7.725 1.00 95.31 99 LYS A C 1
ATOM 805 O O . LYS A 1 99 ? -1.417 6.112 7.221 1.00 95.31 99 LYS A O 1
ATOM 810 N N . SER A 1 100 ? -1.589 4.314 8.576 1.00 94.88 100 SER A N 1
ATOM 811 C CA . SER A 1 100 ? -2.906 4.664 9.121 1.00 94.88 100 SER A CA 1
ATOM 812 C C . SER A 1 100 ? -2.871 6.032 9.803 1.00 94.88 100 SER A C 1
ATOM 814 O O . SER A 1 100 ? -1.989 6.271 10.634 1.00 94.88 100 SER A O 1
ATOM 816 N N . THR A 1 101 ? -3.846 6.893 9.512 1.00 93.38 101 THR A N 1
ATOM 817 C CA . THR A 1 101 ? -4.068 8.144 10.257 1.00 93.38 101 THR A CA 1
ATOM 818 C C . THR A 1 101 ? -5.192 7.997 11.282 1.00 93.38 101 THR A C 1
ATOM 820 O O . THR A 1 101 ? -5.947 7.025 11.266 1.00 93.38 101 THR A O 1
ATOM 823 N N . GLU A 1 102 ? -5.351 8.986 12.162 1.00 94.31 102 GLU A N 1
ATOM 824 C CA . GLU A 1 102 ? -6.461 9.014 13.125 1.00 94.31 102 GLU A CA 1
ATOM 825 C C . GLU A 1 102 ? -7.839 9.075 12.431 1.00 94.31 102 GLU A C 1
ATOM 827 O O . GLU A 1 102 ? -8.836 8.596 12.965 1.00 94.31 102 GLU A O 1
ATOM 832 N N . GLU A 1 103 ? -7.926 9.604 11.206 1.00 91.25 103 GLU A N 1
ATOM 833 C CA . GLU A 1 103 ? -9.138 9.546 10.380 1.00 91.25 103 GLU A CA 1
ATOM 834 C C . GLU A 1 103 ? -9.421 8.142 9.846 1.00 91.25 103 GLU A C 1
ATOM 836 O O . GLU A 1 103 ? -10.586 7.748 9.780 1.00 91.25 103 GLU A O 1
ATOM 841 N N . ASP A 1 104 ? -8.385 7.386 9.474 1.00 91.88 104 ASP A N 1
ATOM 842 C CA . ASP A 1 104 ? -8.548 6.000 9.028 1.00 91.88 104 ASP A CA 1
ATOM 843 C C . ASP A 1 104 ? -9.077 5.129 10.169 1.00 91.88 104 ASP A C 1
ATOM 845 O O . ASP A 1 104 ? -10.005 4.350 9.961 1.00 91.88 104 ASP A O 1
ATOM 849 N N . LEU A 1 105 ? -8.577 5.342 11.392 1.00 93.50 105 LEU A N 1
ATOM 850 C CA . LEU A 1 105 ? -9.000 4.601 12.584 1.00 93.50 105 LEU A CA 1
ATOM 851 C C . LEU A 1 105 ? -10.485 4.783 12.928 1.00 93.50 105 LEU A C 1
ATOM 853 O O . LEU A 1 105 ? -11.080 3.896 13.536 1.00 93.50 105 LEU A O 1
ATOM 857 N N . LYS A 1 106 ? -11.115 5.885 12.496 1.00 94.75 106 LYS A N 1
ATOM 858 C CA . LYS A 1 106 ? -12.562 6.111 12.675 1.00 94.75 106 LYS A CA 1
ATOM 859 C C . LYS A 1 106 ? -13.421 5.179 11.822 1.00 94.75 106 LYS A C 1
ATOM 861 O O . LYS A 1 106 ? -14.551 4.892 12.202 1.00 94.75 106 LYS A O 1
ATOM 866 N N . ILE A 1 107 ? -12.918 4.749 10.663 1.00 94.06 107 ILE A N 1
ATOM 867 C CA . ILE A 1 107 ? -13.661 3.903 9.712 1.00 94.06 107 ILE A CA 1
ATOM 868 C C . ILE A 1 107 ? -13.147 2.463 9.678 1.00 94.06 107 ILE A C 1
ATOM 870 O O . ILE A 1 107 ? -13.902 1.546 9.367 1.00 94.06 107 ILE A O 1
ATOM 874 N N . TRP A 1 108 ? -11.874 2.257 10.002 1.00 94.62 108 TRP A N 1
ATOM 875 C CA . TRP A 1 108 ? -11.226 0.959 10.072 1.00 94.62 108 TRP A CA 1
ATOM 876 C C . TRP A 1 108 ? -10.254 0.961 11.262 1.00 94.62 108 TRP A C 1
ATOM 878 O O . TRP A 1 108 ? -9.145 1.476 11.133 1.00 94.62 108 TRP A O 1
ATOM 888 N N . PRO A 1 109 ? -10.668 0.442 12.436 1.00 94.31 109 PRO A N 1
ATOM 889 C CA . PRO A 1 109 ? -9.957 0.614 13.706 1.00 94.31 109 PRO A CA 1
ATOM 890 C C . PRO A 1 109 ? -8.780 -0.363 13.834 1.00 94.31 109 PRO A C 1
ATOM 892 O O . PRO A 1 109 ? -8.782 -1.238 14.704 1.00 94.31 109 PRO A O 1
ATOM 895 N N . HIS A 1 110 ? -7.824 -0.219 12.918 1.00 94.75 110 HIS A N 1
ATOM 896 C CA . HIS A 1 110 ? -6.594 -0.990 12.811 1.00 94.75 110 HIS A CA 1
ATOM 897 C C . HIS A 1 110 ? -5.453 -0.095 12.339 1.00 94.75 110 HIS A C 1
ATOM 899 O O . HIS A 1 110 ? -5.540 0.545 11.284 1.00 94.75 110 HIS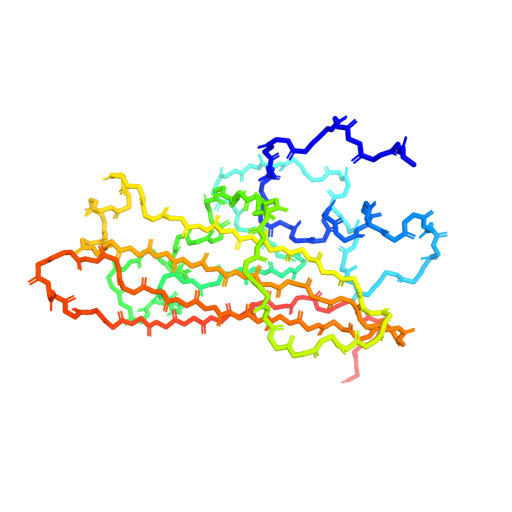 A O 1
ATOM 905 N N . ARG A 1 111 ? -4.366 -0.058 13.108 1.00 95.88 111 ARG A N 1
ATOM 906 C CA . ARG A 1 111 ? -3.128 0.606 12.710 1.00 95.88 111 ARG A CA 1
ATOM 907 C C . ARG A 1 111 ? -2.384 -0.282 11.726 1.00 95.88 111 ARG A C 1
ATOM 909 O O . ARG A 1 111 ? -2.135 -1.463 11.964 1.00 95.88 111 ARG A O 1
ATOM 916 N N . PHE A 1 112 ? -1.997 0.303 10.603 1.00 96.00 112 PHE A N 1
ATOM 917 C CA . PHE A 1 112 ? -1.294 -0.411 9.548 1.00 96.00 112 PHE A CA 1
ATOM 918 C C . PHE A 1 112 ? -0.183 0.444 8.954 1.00 96.00 112 PHE A C 1
ATOM 920 O O . PHE A 1 112 ? -0.232 1.677 8.956 1.00 96.00 112 PHE A O 1
ATOM 927 N N . GLU A 1 113 ? 0.789 -0.243 8.371 1.00 95.62 113 GLU A N 1
ATOM 928 C CA . GLU A 1 113 ? 1.774 0.347 7.479 1.00 95.62 113 GLU A CA 1
ATOM 929 C C . GLU A 1 113 ? 1.810 -0.465 6.183 1.00 95.62 113 GLU A C 1
ATOM 931 O O . GLU A 1 113 ? 2.130 -1.653 6.183 1.00 95.62 113 GLU A O 1
ATOM 936 N N . TYR A 1 114 ? 1.457 0.173 5.070 1.00 95.56 114 TYR A N 1
ATOM 937 C CA . TYR A 1 114 ? 1.524 -0.406 3.736 1.00 95.56 114 TYR A CA 1
ATOM 938 C C . TYR A 1 114 ? 2.702 0.224 2.991 1.00 95.56 114 TYR A C 1
ATOM 940 O O . TYR A 1 114 ? 2.677 1.403 2.646 1.00 95.56 114 TYR A O 1
ATOM 948 N N . ARG A 1 115 ? 3.731 -0.581 2.725 1.00 94.31 115 ARG A N 1
ATOM 949 C CA . ARG A 1 115 ? 4.832 -0.252 1.820 1.00 94.31 115 ARG A CA 1
ATOM 950 C C . ARG A 1 115 ? 4.616 -0.863 0.439 1.00 94.31 115 ARG A C 1
ATOM 952 O O . ARG A 1 115 ? 4.304 -2.048 0.321 1.00 94.31 115 ARG A O 1
ATOM 959 N N . LEU A 1 116 ? 4.818 -0.065 -0.597 1.00 92.44 116 LEU A N 1
ATOM 960 C CA . LEU A 1 116 ? 4.784 -0.477 -1.992 1.00 92.44 116 LEU A CA 1
ATOM 961 C C . LEU A 1 116 ? 6.112 -0.103 -2.644 1.00 92.44 116 LEU A C 1
ATOM 963 O O . LEU A 1 116 ? 6.403 1.081 -2.798 1.00 92.44 116 LEU A O 1
ATOM 967 N N . ARG A 1 117 ? 6.880 -1.104 -3.071 1.00 90.69 117 ARG A N 1
ATOM 968 C CA . ARG A 1 117 ? 8.040 -0.892 -3.936 1.00 90.69 117 ARG A CA 1
ATOM 969 C C . ARG A 1 117 ? 7.621 -1.030 -5.388 1.00 90.69 117 ARG A C 1
ATOM 971 O O . ARG A 1 117 ? 7.038 -2.046 -5.766 1.00 90.69 117 ARG A O 1
ATOM 978 N N . ILE A 1 118 ? 7.950 -0.026 -6.185 1.00 89.12 118 ILE A N 1
ATOM 979 C CA . ILE A 1 118 ? 7.839 -0.074 -7.639 1.00 89.12 118 ILE A CA 1
ATOM 980 C C . ILE A 1 118 ? 9.249 -0.185 -8.194 1.00 89.12 118 ILE A C 1
ATOM 982 O O . ILE A 1 118 ? 10.073 0.688 -7.928 1.00 89.12 118 ILE A O 1
ATOM 986 N N . THR A 1 119 ? 9.510 -1.241 -8.954 1.00 87.62 119 THR A N 1
ATOM 987 C CA . THR A 1 119 ? 10.808 -1.488 -9.584 1.00 87.62 119 THR A CA 1
ATOM 988 C C . THR A 1 119 ? 10.642 -1.524 -11.095 1.00 87.62 119 THR A C 1
ATOM 990 O O . THR A 1 119 ? 9.750 -2.208 -11.600 1.00 87.62 119 THR A O 1
ATOM 993 N N . LEU A 1 120 ? 11.524 -0.816 -11.799 1.00 85.19 120 LEU A N 1
ATOM 994 C CA . LEU A 1 120 ? 11.695 -0.915 -13.243 1.00 85.19 120 LEU A CA 1
ATOM 995 C C . LEU A 1 120 ? 12.971 -1.702 -13.535 1.00 85.19 120 LEU A C 1
ATOM 997 O O . LEU A 1 120 ? 14.072 -1.324 -13.119 1.00 85.19 120 LEU A O 1
ATOM 1001 N N . GLY A 1 121 ? 12.788 -2.833 -14.205 1.00 84.38 121 GLY A N 1
ATOM 1002 C CA . GLY A 1 121 ? 13.859 -3.690 -14.679 1.00 84.38 121 GLY A CA 1
ATOM 1003 C C . GLY A 1 121 ? 14.507 -3.146 -15.956 1.00 84.38 121 GLY A C 1
ATOM 1004 O O . GLY A 1 121 ? 13.915 -2.335 -16.673 1.00 84.38 121 GLY A O 1
ATOM 1005 N N . PRO A 1 122 ? 15.727 -3.602 -16.276 1.00 81.25 122 PRO A N 1
ATOM 1006 C CA . PRO A 1 122 ? 16.492 -3.104 -17.416 1.00 81.25 122 PRO A CA 1
ATOM 1007 C C . PRO A 1 122 ? 15.866 -3.432 -18.780 1.00 81.25 122 PRO A C 1
ATOM 1009 O O . PRO A 1 122 ? 16.292 -2.859 -19.780 1.00 81.25 122 PRO A O 1
ATOM 1012 N N . LYS A 1 123 ? 14.888 -4.346 -18.855 1.00 82.88 123 LYS A N 1
ATOM 1013 C CA . LYS A 1 123 ? 14.190 -4.710 -20.100 1.00 82.88 123 LYS A CA 1
ATOM 1014 C C . LYS A 1 123 ? 12.759 -4.165 -20.150 1.00 82.88 123 LYS A C 1
ATOM 1016 O O . LYS A 1 123 ? 11.958 -4.642 -20.948 1.00 82.88 123 LYS A O 1
ATOM 1021 N N . GLY A 1 124 ? 12.433 -3.191 -19.298 1.00 78.06 124 GLY A N 1
ATOM 1022 C CA . GLY A 1 124 ? 11.086 -2.629 -19.197 1.00 78.06 124 GLY A CA 1
ATOM 1023 C C . GLY A 1 124 ? 10.138 -3.457 -18.329 1.00 78.06 124 GLY A C 1
ATOM 1024 O O . GLY A 1 124 ? 8.924 -3.275 -18.403 1.00 78.06 124 GLY A O 1
ATOM 1025 N N . GLU A 1 125 ? 10.653 -4.372 -17.499 1.00 83.44 125 GLU A N 1
ATOM 1026 C CA . GLU A 1 125 ? 9.818 -5.089 -16.537 1.00 83.44 125 GLU A CA 1
ATOM 1027 C C . GLU A 1 125 ? 9.316 -4.138 -15.444 1.00 83.44 125 GLU A C 1
ATOM 1029 O O . GLU A 1 125 ? 10.106 -3.446 -14.805 1.00 83.44 125 GLU A O 1
ATOM 1034 N N . LEU A 1 126 ? 8.010 -4.145 -15.176 1.00 84.81 126 LEU A N 1
ATOM 1035 C CA . LEU A 1 126 ? 7.421 -3.434 -14.044 1.00 84.81 126 LEU A CA 1
ATOM 1036 C C . LEU A 1 126 ? 7.078 -4.426 -12.932 1.00 84.81 126 LEU A C 1
ATOM 1038 O O . LEU A 1 126 ? 6.214 -5.286 -13.104 1.00 84.81 126 LEU A O 1
ATOM 1042 N N . MET A 1 127 ? 7.719 -4.283 -11.773 1.00 88.56 127 MET A N 1
ATOM 1043 C CA . MET A 1 127 ? 7.433 -5.090 -10.586 1.00 88.56 127 MET A CA 1
ATOM 1044 C C . MET A 1 127 ? 6.820 -4.232 -9.480 1.00 88.56 127 MET A C 1
ATOM 1046 O O . MET A 1 127 ? 7.324 -3.156 -9.160 1.00 88.56 127 MET A O 1
ATOM 1050 N N . LEU A 1 128 ? 5.744 -4.739 -8.875 1.00 90.06 128 LEU A N 1
ATOM 1051 C CA . LEU A 1 128 ? 5.056 -4.122 -7.742 1.00 90.06 128 LEU A CA 1
ATOM 1052 C C . LEU A 1 128 ? 5.137 -5.058 -6.537 1.00 90.06 128 LEU A C 1
ATOM 1054 O O . LEU A 1 128 ? 4.506 -6.115 -6.522 1.00 90.06 128 LEU A O 1
ATOM 1058 N N . THR A 1 129 ? 5.878 -4.656 -5.511 1.00 91.75 129 THR A N 1
ATOM 1059 C CA . THR A 1 129 ? 6.038 -5.445 -4.287 1.00 91.75 129 THR A CA 1
ATOM 1060 C C . THR A 1 129 ? 5.303 -4.773 -3.140 1.00 91.75 129 THR A C 1
ATOM 1062 O O . THR A 1 129 ? 5.692 -3.702 -2.680 1.00 91.75 129 THR A O 1
ATOM 1065 N N . SER A 1 130 ? 4.236 -5.415 -2.668 1.00 93.69 130 SER A N 1
ATOM 1066 C CA . SER A 1 130 ? 3.433 -4.942 -1.539 1.00 93.69 130 SER A CA 1
ATOM 1067 C C . SER A 1 130 ? 3.855 -5.607 -0.232 1.00 93.69 130 SER A C 1
ATOM 1069 O O . SER A 1 130 ? 3.939 -6.831 -0.157 1.00 93.69 130 SER A O 1
ATOM 1071 N N . ARG A 1 131 ? 4.051 -4.809 0.819 1.00 93.75 131 ARG A N 1
ATOM 1072 C CA . ARG A 1 131 ? 4.269 -5.272 2.193 1.00 93.75 131 ARG A CA 1
ATOM 1073 C C . ARG A 1 131 ? 3.321 -4.537 3.128 1.00 93.75 131 ARG A C 1
ATOM 1075 O O . ARG A 1 131 ? 3.372 -3.315 3.224 1.00 93.75 131 ARG A O 1
ATOM 1082 N N . ILE A 1 132 ? 2.486 -5.291 3.829 1.00 95.31 132 ILE A N 1
ATOM 1083 C CA . ILE A 1 132 ? 1.516 -4.757 4.786 1.00 95.31 132 ILE A CA 1
ATOM 1084 C C . ILE A 1 132 ? 1.907 -5.256 6.170 1.00 95.31 132 ILE A C 1
ATOM 1086 O O . ILE A 1 132 ? 2.119 -6.450 6.373 1.00 95.31 132 ILE A O 1
ATOM 1090 N N . ILE A 1 133 ? 2.050 -4.321 7.099 1.00 94.38 133 ILE A N 1
ATOM 1091 C CA . ILE A 1 133 ? 2.459 -4.563 8.478 1.00 94.38 133 ILE A CA 1
ATOM 1092 C C . ILE A 1 133 ? 1.276 -4.200 9.367 1.00 94.38 133 ILE A C 1
ATOM 1094 O O . ILE A 1 133 ? 0.721 -3.104 9.245 1.00 94.38 133 ILE A O 1
ATOM 1098 N N . ASN A 1 134 ? 0.904 -5.120 10.256 1.00 95.38 134 ASN A N 1
ATOM 1099 C CA . ASN A 1 134 ? 0.021 -4.793 11.364 1.00 95.38 134 ASN A CA 1
ATOM 1100 C C . ASN A 1 134 ? 0.811 -3.981 12.396 1.00 95.38 134 ASN A C 1
ATOM 1102 O O . ASN A 1 134 ? 1.802 -4.476 12.931 1.00 95.38 134 ASN A O 1
ATOM 1106 N N . ALA A 1 135 ? 0.400 -2.733 12.608 1.00 94.38 135 ALA A N 1
ATOM 1107 C CA . ALA A 1 135 ? 1.046 -1.789 13.513 1.00 94.38 135 ALA A CA 1
ATOM 1108 C C . ALA A 1 135 ? 0.224 -1.553 14.793 1.00 94.38 135 ALA A C 1
ATOM 1110 O O . ALA A 1 135 ? 0.537 -0.640 15.560 1.00 94.38 135 ALA A O 1
ATOM 1111 N N . ASP A 1 136 ? -0.831 -2.341 15.019 1.00 92.12 136 ASP A N 1
ATOM 1112 C CA . ASP A 1 136 ? -1.568 -2.338 16.278 1.00 92.12 136 ASP A CA 1
ATOM 1113 C C . ASP A 1 136 ? -0.655 -2.806 17.427 1.00 92.12 136 ASP A C 1
ATOM 1115 O O . ASP A 1 136 ? 0.054 -3.809 17.330 1.00 92.12 136 ASP A O 1
ATOM 1119 N N . THR A 1 137 ? -0.662 -2.065 18.538 1.00 89.50 137 T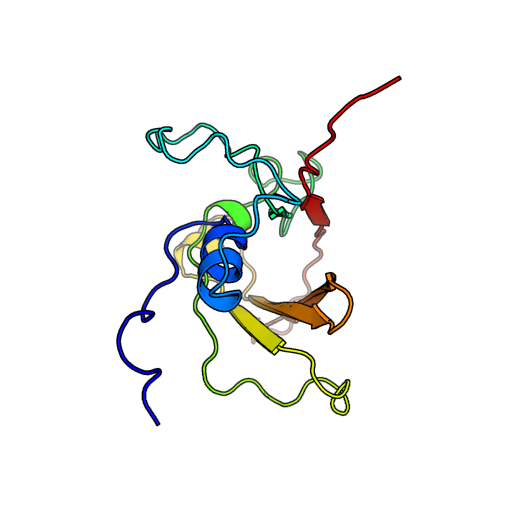HR A N 1
ATOM 1120 C CA . THR A 1 137 ? 0.149 -2.366 19.735 1.00 89.50 137 THR A CA 1
ATOM 1121 C C . THR A 1 137 ? -0.582 -3.244 20.747 1.00 89.50 137 THR A C 1
ATOM 1123 O O . THR A 1 137 ? 0.028 -3.728 21.694 1.00 89.50 137 THR A O 1
ATOM 1126 N N . ASP A 1 138 ? -1.891 -3.423 20.577 1.00 88.88 138 ASP A N 1
ATOM 1127 C CA . ASP A 1 138 ? -2.763 -4.209 21.456 1.00 88.88 138 ASP A CA 1
ATOM 1128 C C . ASP A 1 138 ? -2.817 -5.701 21.069 1.00 88.88 138 ASP A C 1
ATOM 1130 O O . ASP A 1 138 ? -3.488 -6.491 21.730 1.00 88.88 138 ASP A O 1
ATOM 1134 N N . GLY A 1 139 ? -2.103 -6.099 20.009 1.00 83.25 139 GLY A N 1
ATOM 1135 C CA . GLY A 1 139 ? -2.074 -7.473 19.504 1.00 83.25 139 GLY A CA 1
ATOM 1136 C C . GLY A 1 139 ? -3.324 -7.876 18.719 1.00 83.25 139 GLY A C 1
ATOM 1137 O O . GLY A 1 139 ? -3.482 -9.054 18.385 1.00 83.25 139 GLY A O 1
ATOM 1138 N N . LYS A 1 140 ? -4.217 -6.933 18.401 1.00 89.88 140 LYS A N 1
ATOM 1139 C CA . LYS A 1 140 ? -5.425 -7.212 17.632 1.00 89.88 140 LYS A CA 1
ATOM 1140 C C . LYS A 1 140 ? -5.070 -7.601 16.199 1.00 89.88 140 LYS A C 1
ATOM 1142 O O . LYS A 1 140 ? -4.340 -6.909 15.494 1.00 89.88 140 LYS A O 1
ATOM 1147 N N . LEU A 1 141 ? -5.608 -8.730 15.749 1.00 92.12 141 LEU A N 1
ATOM 1148 C CA . LEU A 1 141 ? -5.479 -9.163 14.361 1.00 92.12 141 LEU A CA 1
ATOM 1149 C C . LEU A 1 141 ? -6.478 -8.410 13.477 1.00 92.12 141 LEU A C 1
ATOM 1151 O O . LEU A 1 141 ? -7.599 -8.118 13.901 1.00 92.12 141 LEU A O 1
ATOM 1155 N N . PHE A 1 142 ? -6.097 -8.168 12.223 1.00 91.81 142 PHE A N 1
ATOM 1156 C CA . PHE A 1 142 ? -7.023 -7.717 11.191 1.00 91.81 142 PHE A CA 1
ATOM 1157 C C . PHE A 1 142 ? -6.959 -8.590 9.949 1.00 91.81 142 PHE A C 1
ATOM 1159 O O . PHE A 1 142 ? -5.917 -9.130 9.578 1.00 91.81 142 PHE A O 1
ATOM 1166 N N . THR A 1 143 ? -8.101 -8.687 9.280 1.00 93.31 143 THR A N 1
ATOM 1167 C CA . THR A 1 143 ? -8.216 -9.289 7.955 1.00 93.31 143 THR A CA 1
ATOM 1168 C C . THR A 1 143 ? -8.329 -8.178 6.928 1.00 93.31 143 THR A C 1
ATOM 1170 O O . THR A 1 143 ? -9.000 -7.170 7.147 1.00 93.31 143 THR A O 1
ATOM 1173 N N . PHE A 1 144 ? -7.667 -8.362 5.795 1.00 95.50 144 PHE A N 1
ATOM 1174 C CA . PHE A 1 144 ? -7.706 -7.419 4.694 1.00 95.50 144 PHE A CA 1
ATOM 1175 C C . PHE A 1 144 ? -7.669 -8.166 3.367 1.00 95.50 144 PHE A C 1
ATOM 1177 O O . PHE A 1 144 ? -7.292 -9.332 3.275 1.00 95.50 144 PHE A O 1
ATOM 1184 N N . THR A 1 145 ? -8.034 -7.444 2.322 1.00 96.25 145 THR A N 1
ATOM 1185 C CA . THR A 1 145 ? -7.804 -7.814 0.931 1.00 96.25 145 THR A CA 1
ATOM 1186 C C . THR A 1 145 ? -7.018 -6.690 0.277 1.00 96.25 145 THR A C 1
ATOM 1188 O O . THR A 1 145 ? -7.129 -5.524 0.670 1.00 96.25 145 THR A O 1
ATOM 1191 N N . PHE A 1 146 ? -6.216 -7.029 -0.724 1.00 95.00 146 PHE A N 1
ATOM 1192 C CA . PHE A 1 146 ? -5.538 -6.024 -1.524 1.00 95.00 146 PHE A CA 1
ATOM 1193 C C . PHE A 1 146 ? -5.460 -6.450 -2.984 1.00 95.00 146 PHE A C 1
ATOM 1195 O O . PHE A 1 146 ? -5.459 -7.640 -3.296 1.00 95.00 146 PHE A O 1
ATOM 1202 N N . THR A 1 147 ? -5.421 -5.473 -3.883 1.00 93.12 147 THR A N 1
ATOM 1203 C CA . THR A 1 147 ? -5.134 -5.715 -5.298 1.00 93.12 147 THR A CA 1
ATOM 1204 C C . THR A 1 147 ? -4.551 -4.470 -5.960 1.00 93.12 147 THR A C 1
ATOM 1206 O O . THR A 1 147 ? -4.786 -3.340 -5.521 1.00 93.12 147 THR A O 1
ATOM 1209 N N . HIS A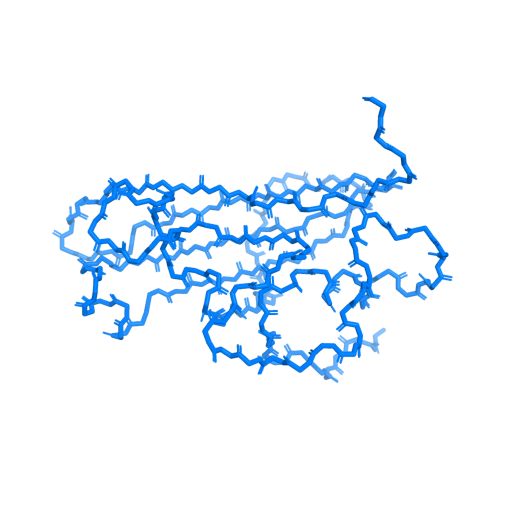 1 148 ? -3.806 -4.696 -7.037 1.00 90.62 148 HIS A N 1
ATOM 1210 C CA . HIS A 1 148 ? -3.347 -3.665 -7.954 1.00 90.62 148 HIS A CA 1
ATOM 1211 C C . HIS A 1 148 ? -4.310 -3.647 -9.142 1.00 90.62 148 HIS A C 1
ATOM 1213 O O . HIS A 1 148 ? -4.335 -4.579 -9.942 1.00 90.62 148 HIS A O 1
ATOM 1219 N N . HIS A 1 149 ? -5.129 -2.604 -9.254 1.00 86.62 149 HIS A N 1
ATOM 1220 C CA . HIS A 1 149 ? -6.050 -2.456 -10.377 1.00 86.62 149 HIS A CA 1
ATOM 1221 C C . HIS A 1 149 ? -5.360 -1.667 -11.496 1.00 86.62 149 HIS A C 1
ATOM 1223 O O . HIS A 1 149 ? -5.289 -0.437 -11.444 1.00 86.62 149 HIS A O 1
ATOM 1229 N N . ILE A 1 150 ? -4.825 -2.397 -12.477 1.00 84.69 150 ILE A N 1
ATOM 1230 C CA . ILE A 1 150 ? -3.915 -1.898 -13.518 1.00 84.69 150 ILE A CA 1
ATOM 1231 C C . ILE A 1 150 ? -4.689 -1.679 -14.829 1.00 84.69 150 ILE A C 1
ATOM 1233 O O . ILE A 1 150 ? -5.338 -2.597 -15.324 1.00 84.69 150 ILE A O 1
ATOM 1237 N N . TYR A 1 151 ? -4.627 -0.469 -15.391 1.00 80.88 151 TYR A N 1
ATOM 1238 C CA . TYR A 1 151 ? -5.258 -0.100 -16.669 1.00 80.88 151 TYR A CA 1
ATOM 1239 C C . TYR A 1 151 ? -4.270 -0.102 -17.844 1.00 80.88 151 TYR A C 1
ATOM 1241 O O . TYR A 1 151 ? -3.693 0.933 -18.173 1.00 80.88 151 TYR A O 1
ATOM 1249 N N . PHE A 1 152 ? -4.049 -1.251 -18.477 1.00 75.88 152 PHE A N 1
ATOM 1250 C CA . PHE A 1 152 ? -3.109 -1.345 -19.600 1.00 75.88 152 PHE A CA 1
ATOM 1251 C C . PHE A 1 152 ? -3.561 -0.525 -20.812 1.00 75.88 152 PHE A C 1
ATOM 1253 O O . PHE A 1 152 ? -4.730 -0.579 -21.201 1.00 75.88 152 PHE A O 1
ATOM 1260 N N . SER A 1 153 ? -2.619 0.197 -21.424 1.00 75.88 153 SER A N 1
ATOM 1261 C CA . SER A 1 153 ? -2.827 0.786 -22.745 1.00 75.88 153 SER A CA 1
ATOM 1262 C C . SER A 1 153 ? -2.814 -0.338 -23.777 1.00 75.88 153 SER A C 1
ATOM 1264 O O . SER A 1 153 ? -1.863 -1.114 -23.852 1.00 75.88 153 SER A O 1
ATOM 1266 N N . VAL A 1 154 ? -3.888 -0.456 -24.552 1.00 76.75 154 VAL A N 1
ATOM 1267 C CA . VAL A 1 154 ? -4.015 -1.457 -25.615 1.00 76.75 154 VAL A CA 1
ATOM 1268 C C . VAL A 1 154 ? -4.386 -0.748 -26.909 1.00 76.75 154 VAL A C 1
ATOM 1270 O O . VAL A 1 154 ? -5.320 0.051 -26.945 1.00 76.75 154 VAL A O 1
ATOM 1273 N N . SER A 1 155 ? -3.641 -1.021 -27.979 1.00 76.81 155 SER A N 1
ATOM 1274 C CA . SER A 1 155 ? -3.869 -0.406 -29.292 1.00 76.81 155 SER A CA 1
ATOM 1275 C C . SER A 1 155 ? -5.052 -1.026 -30.038 1.00 76.81 155 SER A C 1
ATOM 1277 O O . SER A 1 155 ? -5.659 -0.375 -30.886 1.00 76.81 155 SER A O 1
ATOM 1279 N N . ASN A 1 156 ? -5.402 -2.275 -29.721 1.00 77.56 156 ASN A N 1
ATOM 1280 C CA . ASN A 1 156 ? -6.536 -2.987 -30.292 1.00 77.56 156 ASN A CA 1
ATOM 1281 C C . ASN A 1 156 ? -7.015 -4.081 -29.326 1.00 77.56 156 ASN A C 1
ATOM 1283 O O . ASN A 1 156 ? -6.197 -4.743 -28.688 1.00 77.56 156 ASN A O 1
ATOM 1287 N N . ILE A 1 157 ? -8.328 -4.289 -29.258 1.00 69.94 157 ILE A N 1
ATOM 1288 C CA . ILE A 1 157 ? -8.962 -5.427 -28.589 1.00 69.94 157 ILE A CA 1
ATOM 1289 C C . ILE A 1 157 ? -9.773 -6.181 -29.649 1.00 69.94 157 ILE A C 1
ATOM 1291 O O . ILE A 1 157 ? -10.596 -5.578 -30.335 1.00 69.94 157 ILE A O 1
ATOM 1295 N N . ARG A 1 158 ? -9.484 -7.471 -29.836 1.00 61.34 158 ARG A N 1
ATOM 1296 C CA . ARG A 1 158 ? -10.223 -8.360 -30.744 1.00 61.34 158 ARG A CA 1
ATOM 1297 C C . ARG A 1 158 ? -11.130 -9.285 -29.955 1.00 61.34 158 ARG A C 1
ATOM 1299 O O . ARG A 1 158 ? -10.699 -9.698 -28.856 1.00 61.34 158 ARG A O 1
#